Protein AF-A0A524DAG4-F1 (afdb_monomer_lite)

Sequence (168 aa):
MTIMTTAIEKVIKEYLQEEGILKDTITSSDFDFGFIFLFPPGDKRSQHMSIYKPKNRNDVFITIRFQISQERIKLLNSLKKDQQIKAFEDVRKYFLIKEVNFSIDIQKMIIEIHEHFYPQKDGYIAKNPMFKKIQKCFYCYIYSNLILEEYCRGKDSKSYRDDFHLFS

Radius of gyration: 17.9 Å; chains: 1; bounding box: 48×32×45 Å

pLDDT: mean 88.24, std 15.52, range [34.31, 98.5]

Secondary structure (DSSP, 8-state):
-HHHHHHHHHHHHHHHHHTT-EEEE---TTEEEEEEEEESSSSSS-EEEEEEEETT-S-EEEEEEEEPPHHHHHHHHHS-HHHHHHHHHHHHHHHHHTT-EEEEETTTTEEEEEEEEPPPTT----HHHHHHHHHHHHHHHHHHHHHHHHHHH-S-TT----GGGGT-

Foldseek 3Di:
DLVLLVLLQVVVVVLQVVQVFWDAWDDDPFFSTKTWGWPPDDDQQTATWMWTHTPPDQKIKIKGKDADDPVLLVLLVPDDPVLSVVLVVVLVVVCVVLVWDWDADSVRRMIMTMDMDGADPNNDDDSVVVVVRNVSNVVSVVVSVVSSVCSSVDVPPPPPPDPCVSVD

Structure (mmCIF, N/CA/C/O backbone):
data_AF-A0A524DAG4-F1
#
_entry.id   AF-A0A524DAG4-F1
#
loop_
_atom_site.group_PDB
_atom_site.id
_atom_site.type_symbol
_atom_site.label_atom_id
_atom_site.label_alt_id
_atom_site.label_comp_id
_atom_site.label_asym_id
_atom_site.label_entity_id
_atom_site.label_seq_id
_atom_site.pdbx_PDB_ins_code
_atom_site.Cartn_x
_atom_site.Cartn_y
_atom_site.Cartn_z
_atom_site.occupancy
_atom_site.B_iso_or_equiv
_atom_site.auth_seq_id
_atom_site.auth_comp_id
_atom_site.auth_asym_id
_atom_site.auth_atom_id
_atom_site.pdbx_PDB_model_num
ATOM 1 N N . MET A 1 1 ? 19.454 -13.581 -16.084 1.00 56.44 1 MET A N 1
ATOM 2 C CA . MET A 1 1 ? 18.490 -12.996 -15.124 1.00 56.44 1 MET A CA 1
ATOM 3 C C . MET A 1 1 ? 18.690 -11.485 -14.986 1.00 56.44 1 MET A C 1
ATOM 5 O O . MET A 1 1 ? 17.728 -10.758 -15.160 1.00 56.44 1 MET A O 1
ATOM 9 N N . THR A 1 2 ? 19.928 -11.005 -14.812 1.00 59.97 2 THR A N 1
ATOM 10 C CA . THR A 1 2 ? 20.276 -9.581 -14.606 1.00 59.97 2 THR A CA 1
ATOM 11 C C . THR A 1 2 ? 19.764 -8.611 -15.682 1.00 59.97 2 THR A C 1
ATOM 13 O O . THR A 1 2 ? 19.193 -7.587 -15.338 1.00 59.97 2 THR A O 1
ATOM 16 N N . ILE A 1 3 ? 19.880 -8.948 -16.976 1.00 60.97 3 ILE A N 1
ATOM 17 C CA . ILE A 1 3 ? 19.454 -8.065 -18.087 1.00 60.97 3 ILE A CA 1
ATOM 18 C C . ILE A 1 3 ? 17.940 -7.777 -18.050 1.00 60.97 3 ILE A C 1
ATOM 20 O O . ILE A 1 3 ? 17.512 -6.659 -18.320 1.00 60.97 3 ILE A O 1
ATOM 24 N N . MET A 1 4 ? 17.127 -8.771 -17.675 1.00 64.69 4 MET A N 1
ATOM 25 C CA . MET A 1 4 ? 15.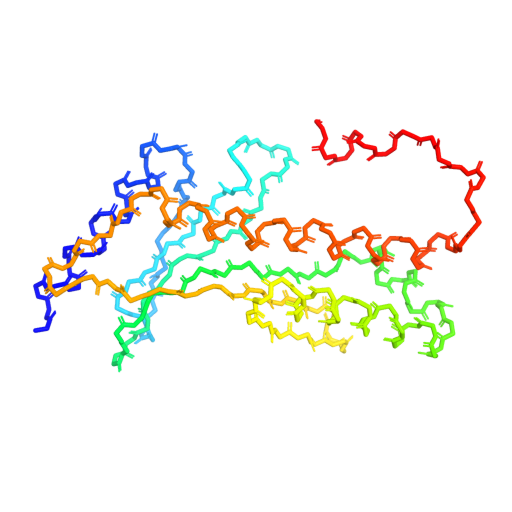667 -8.622 -17.592 1.00 64.69 4 MET A CA 1
ATOM 26 C C . MET A 1 4 ? 15.259 -7.727 -16.421 1.00 64.69 4 MET A C 1
ATOM 28 O O . MET A 1 4 ? 14.384 -6.880 -16.574 1.00 64.69 4 MET A O 1
ATOM 32 N N . THR A 1 5 ? 15.920 -7.877 -15.269 1.00 70.00 5 THR A N 1
ATOM 33 C CA . THR A 1 5 ? 15.697 -7.018 -14.099 1.00 70.00 5 THR A CA 1
ATOM 34 C C . THR A 1 5 ? 15.957 -5.550 -14.435 1.00 70.00 5 THR A C 1
ATOM 36 O O . THR A 1 5 ? 15.119 -4.706 -14.131 1.00 70.00 5 THR A O 1
ATOM 39 N N . THR A 1 6 ? 17.053 -5.254 -15.142 1.00 77.00 6 THR A N 1
ATOM 40 C CA . THR A 1 6 ? 17.396 -3.887 -15.567 1.00 77.00 6 THR A CA 1
ATOM 41 C C . THR A 1 6 ? 16.375 -3.300 -16.550 1.00 77.00 6 THR A C 1
ATOM 43 O O . THR A 1 6 ? 16.071 -2.110 -16.482 1.00 77.00 6 THR A O 1
ATOM 46 N N . ALA A 1 7 ? 15.806 -4.115 -17.447 1.00 86.56 7 ALA A N 1
ATOM 47 C CA . ALA A 1 7 ? 14.768 -3.664 -18.377 1.00 86.56 7 ALA A CA 1
ATOM 48 C C . ALA A 1 7 ? 13.461 -3.299 -17.651 1.00 86.56 7 ALA A C 1
ATOM 50 O O . ALA A 1 7 ? 12.900 -2.229 -17.884 1.00 86.56 7 ALA A O 1
ATOM 51 N N . ILE A 1 8 ? 13.014 -4.155 -16.727 1.00 91.69 8 ILE A N 1
ATOM 52 C CA . ILE A 1 8 ? 11.803 -3.934 -15.925 1.00 91.69 8 ILE A CA 1
ATOM 53 C C . ILE A 1 8 ? 11.939 -2.683 -15.049 1.00 91.69 8 ILE A C 1
ATOM 55 O O . ILE A 1 8 ? 11.029 -1.854 -15.004 1.00 91.69 8 ILE A O 1
ATOM 59 N N . GLU A 1 9 ? 13.076 -2.546 -14.360 1.00 94.69 9 GLU A N 1
ATOM 60 C CA . GLU A 1 9 ? 13.384 -1.391 -13.515 1.00 94.69 9 GLU A CA 1
ATOM 61 C C . GLU A 1 9 ? 13.258 -0.086 -14.308 1.00 94.69 9 GLU A C 1
ATOM 63 O O . GLU A 1 9 ? 12.571 0.843 -13.876 1.00 94.69 9 GLU A O 1
ATOM 68 N N . LYS A 1 10 ? 13.880 -0.041 -15.493 1.00 93.94 10 LYS A N 1
ATOM 69 C CA . LYS A 1 10 ? 13.870 1.127 -16.373 1.00 93.94 10 LYS A CA 1
ATOM 70 C C . LYS A 1 10 ? 12.452 1.498 -16.810 1.00 93.94 10 LYS A C 1
ATOM 72 O O . LYS A 1 10 ? 12.071 2.653 -16.653 1.00 93.94 10 LYS A O 1
ATOM 77 N N . VAL A 1 11 ? 11.663 0.528 -17.279 1.00 94.94 11 VAL A N 1
ATOM 78 C CA . VAL A 1 11 ? 10.285 0.764 -17.751 1.00 94.94 11 VAL A CA 1
ATOM 79 C C . VAL A 1 11 ? 9.392 1.305 -16.633 1.00 94.94 11 VAL A C 1
ATOM 81 O O . VAL A 1 11 ? 8.674 2.283 -16.827 1.00 94.94 11 VAL A O 1
ATOM 84 N N . ILE A 1 12 ? 9.447 0.706 -15.439 1.00 96.44 12 ILE A N 1
ATOM 85 C CA . ILE A 1 12 ? 8.657 1.184 -14.295 1.00 96.44 12 ILE A CA 1
ATOM 86 C C . ILE A 1 12 ? 9.081 2.604 -13.915 1.00 96.44 12 ILE A C 1
ATOM 88 O O . ILE A 1 12 ? 8.225 3.459 -13.688 1.00 96.44 12 ILE A O 1
ATOM 92 N N . LYS A 1 13 ? 10.390 2.867 -13.859 1.00 97.38 13 LYS A N 1
ATOM 93 C CA . LYS A 1 13 ? 10.918 4.190 -13.522 1.00 97.38 13 LYS A CA 1
ATOM 94 C C . LYS A 1 13 ? 10.450 5.251 -14.515 1.00 97.38 13 LYS A C 1
ATOM 96 O O . LYS A 1 13 ? 9.957 6.287 -14.077 1.00 97.38 13 LYS A O 1
ATOM 101 N N . GLU A 1 14 ? 10.549 4.972 -15.813 1.00 97.12 14 GLU A N 1
ATOM 102 C CA . GLU A 1 14 ? 10.076 5.855 -16.885 1.00 97.12 14 GLU A CA 1
ATOM 103 C C . GLU A 1 14 ? 8.587 6.167 -16.714 1.00 97.12 14 GLU A C 1
ATOM 105 O O . GLU A 1 14 ? 8.208 7.332 -16.666 1.00 97.12 14 GLU A O 1
ATOM 110 N N . TYR A 1 15 ? 7.750 5.154 -16.481 1.00 97.62 15 TYR A N 1
ATOM 111 C CA . TYR A 1 15 ? 6.318 5.359 -16.254 1.00 97.62 15 TYR A CA 1
ATOM 112 C C . TYR A 1 15 ? 6.008 6.239 -15.039 1.00 97.62 15 TYR A C 1
ATOM 114 O O . TYR A 1 15 ? 5.123 7.088 -15.114 1.00 97.62 15 TYR A O 1
ATOM 122 N N . LEU A 1 16 ? 6.714 6.057 -13.920 1.00 97.75 16 LEU A N 1
ATOM 123 C CA . LEU A 1 16 ? 6.521 6.890 -12.729 1.00 97.75 16 LEU A CA 1
ATOM 124 C C . LEU A 1 16 ? 7.035 8.327 -12.932 1.00 97.75 16 LEU A C 1
ATOM 126 O O . LEU A 1 16 ? 6.494 9.257 -12.331 1.00 97.75 16 LEU A O 1
ATOM 130 N N . GLN A 1 17 ? 8.076 8.515 -13.748 1.00 97.19 17 GLN A N 1
ATOM 131 C CA . GLN A 1 17 ? 8.626 9.830 -14.094 1.00 97.19 17 GLN A CA 1
ATOM 132 C C . GLN A 1 17 ? 7.726 10.591 -15.068 1.00 97.19 17 GLN A C 1
ATOM 134 O O . GLN A 1 17 ? 7.477 11.773 -14.849 1.00 97.19 17 GLN A O 1
ATOM 139 N N . GLU A 1 18 ? 7.206 9.919 -16.096 1.00 97.00 18 GLU A N 1
ATOM 140 C CA . GLU A 1 18 ? 6.264 10.490 -17.066 1.00 97.00 18 GLU A CA 1
ATOM 141 C C . GLU A 1 18 ? 4.997 11.026 -16.392 1.00 97.00 18 GLU A C 1
ATOM 143 O O . GLU A 1 18 ? 4.509 12.089 -16.760 1.00 97.00 18 GLU A O 1
ATOM 148 N N . GLU A 1 19 ? 4.487 10.322 -15.377 1.00 95.50 19 GLU A N 1
ATOM 149 C CA . GLU A 1 19 ? 3.332 10.780 -14.592 1.00 95.50 19 GLU A CA 1
ATOM 150 C C . GLU A 1 19 ? 3.705 11.799 -13.496 1.00 95.50 19 GLU A C 1
ATOM 152 O O . GLU A 1 19 ? 2.834 12.275 -12.770 1.00 95.50 19 GLU A O 1
ATOM 157 N N . GLY A 1 20 ? 4.992 12.129 -13.328 1.00 95.75 20 GLY A N 1
ATOM 158 C CA . GLY A 1 20 ? 5.461 13.089 -12.323 1.00 95.75 20 GLY A CA 1
ATOM 159 C C . GLY A 1 20 ? 5.282 12.631 -10.870 1.00 95.75 20 GLY A C 1
ATOM 160 O O . GLY A 1 20 ? 5.249 13.462 -9.962 1.00 95.75 20 GLY A O 1
ATOM 161 N N . ILE A 1 21 ? 5.155 11.321 -10.631 1.00 96.69 21 ILE A N 1
ATOM 162 C CA . ILE A 1 21 ? 4.841 10.754 -9.309 1.00 96.69 21 ILE A CA 1
ATOM 163 C C . ILE A 1 21 ? 6.030 10.102 -8.606 1.00 96.69 21 ILE A C 1
ATOM 165 O O . ILE A 1 21 ? 5.952 9.852 -7.400 1.00 96.69 21 ILE A O 1
ATOM 169 N N . LEU A 1 22 ? 7.127 9.820 -9.317 1.00 97.69 22 LEU A N 1
ATOM 170 C CA . LEU A 1 22 ? 8.337 9.256 -8.715 1.00 97.69 22 LEU A CA 1
ATOM 171 C C . LEU A 1 22 ? 8.908 10.208 -7.651 1.00 97.69 22 LEU A C 1
ATOM 173 O O . LEU A 1 22 ? 9.116 11.391 -7.918 1.00 97.69 22 LEU A O 1
ATOM 177 N N . LYS A 1 23 ? 9.201 9.681 -6.457 1.00 96.69 23 LYS A N 1
ATOM 178 C CA . LYS A 1 23 ? 9.846 10.438 -5.375 1.00 96.69 23 LYS A CA 1
ATOM 179 C C . LYS A 1 23 ? 11.243 9.956 -5.049 1.00 96.69 23 LYS A C 1
ATOM 181 O O . LYS A 1 23 ? 12.136 10.784 -4.934 1.00 96.69 23 LYS A O 1
ATOM 186 N N . ASP A 1 24 ? 11.420 8.650 -4.884 1.00 97.19 24 ASP A N 1
ATOM 187 C CA . ASP A 1 24 ? 12.695 8.102 -4.427 1.00 97.19 24 ASP A CA 1
ATOM 188 C C . ASP A 1 24 ? 12.916 6.667 -4.922 1.00 97.19 24 ASP A C 1
ATOM 190 O O . ASP A 1 24 ? 11.999 6.013 -5.428 1.00 97.19 24 ASP A O 1
ATOM 194 N N . THR A 1 25 ? 14.140 6.172 -4.766 1.00 97.31 25 THR A N 1
ATOM 195 C CA . THR A 1 25 ? 14.544 4.789 -5.037 1.00 97.31 25 THR A CA 1
ATOM 196 C C . THR A 1 25 ? 14.788 4.056 -3.720 1.00 97.31 25 THR A C 1
ATOM 198 O O . THR A 1 25 ? 15.393 4.583 -2.792 1.00 97.31 25 THR A O 1
ATOM 201 N N . ILE A 1 26 ? 14.330 2.811 -3.629 1.00 95.94 26 ILE A N 1
ATOM 202 C CA . ILE A 1 26 ? 14.520 1.964 -2.453 1.00 95.94 26 ILE A CA 1
ATOM 203 C C . ILE A 1 26 ? 15.830 1.196 -2.618 1.00 95.94 26 ILE A C 1
ATOM 205 O O . ILE A 1 26 ? 15.927 0.303 -3.459 1.00 95.94 26 ILE A O 1
ATOM 209 N N . THR A 1 27 ? 16.814 1.500 -1.773 1.00 92.44 27 THR A N 1
ATOM 210 C CA . THR A 1 27 ? 18.066 0.737 -1.696 1.00 92.44 27 THR A CA 1
ATOM 211 C C . THR A 1 27 ? 17.970 -0.274 -0.556 1.00 92.44 27 THR A C 1
ATOM 213 O O . THR A 1 27 ? 17.944 0.106 0.611 1.00 92.44 27 THR A O 1
ATOM 216 N N . SER A 1 28 ? 17.892 -1.566 -0.881 1.00 93.12 28 SER A N 1
ATOM 217 C CA . SER A 1 28 ? 17.832 -2.654 0.103 1.00 93.12 28 SER A CA 1
ATOM 218 C C . SER A 1 28 ? 18.530 -3.907 -0.418 1.00 93.12 28 SER A C 1
ATOM 220 O O . SER A 1 28 ? 18.493 -4.199 -1.612 1.00 93.12 28 SER A O 1
ATOM 222 N N . SER A 1 29 ? 19.122 -4.689 0.489 1.00 92.19 29 SER A N 1
ATOM 223 C CA . SER A 1 29 ? 19.659 -6.015 0.178 1.00 92.19 29 SER A CA 1
ATOM 224 C C . SER A 1 29 ? 18.589 -7.015 -0.249 1.00 92.19 29 SER A C 1
ATOM 226 O O . SER A 1 29 ? 18.946 -8.028 -0.845 1.00 92.19 29 SER A O 1
ATOM 228 N N . ASP A 1 30 ? 17.316 -6.741 0.027 1.00 94.50 30 ASP A N 1
ATOM 229 C CA . ASP A 1 30 ? 16.214 -7.691 -0.158 1.00 94.50 30 ASP A CA 1
ATOM 230 C C . ASP A 1 30 ? 15.513 -7.528 -1.512 1.00 94.50 30 ASP A C 1
ATOM 232 O O . ASP A 1 30 ? 14.741 -8.394 -1.937 1.00 94.50 30 ASP A O 1
ATOM 236 N N . PHE A 1 31 ? 15.789 -6.425 -2.210 1.00 94.44 31 PHE A N 1
ATOM 237 C CA . PHE A 1 31 ? 15.147 -6.070 -3.468 1.00 94.44 31 PHE A CA 1
ATOM 238 C C . PHE A 1 31 ? 16.157 -6.059 -4.614 1.00 94.44 31 PHE A C 1
ATOM 240 O O . PHE A 1 31 ? 17.319 -5.698 -4.443 1.00 94.44 31 PHE A O 1
ATOM 247 N N . ASP A 1 32 ? 15.693 -6.478 -5.787 1.00 94.62 32 ASP A N 1
ATOM 248 C CA . ASP A 1 32 ? 16.394 -6.263 -7.050 1.00 94.62 32 ASP A CA 1
ATOM 249 C C . ASP A 1 32 ? 16.335 -4.777 -7.433 1.00 94.62 32 ASP A C 1
ATOM 251 O O . ASP A 1 32 ? 17.338 -4.201 -7.836 1.00 94.62 32 ASP A O 1
ATOM 255 N N . PHE A 1 33 ? 15.161 -4.160 -7.270 1.00 95.62 33 PHE A N 1
ATOM 256 C CA . PHE A 1 33 ? 14.943 -2.717 -7.360 1.00 95.62 33 PHE A CA 1
ATOM 257 C C . PHE A 1 33 ? 13.684 -2.332 -6.572 1.00 95.62 33 PHE A C 1
ATOM 259 O O . PHE A 1 33 ? 12.818 -3.173 -6.297 1.00 95.62 33 PHE A O 1
ATOM 266 N N . GLY A 1 34 ? 13.530 -1.044 -6.276 1.0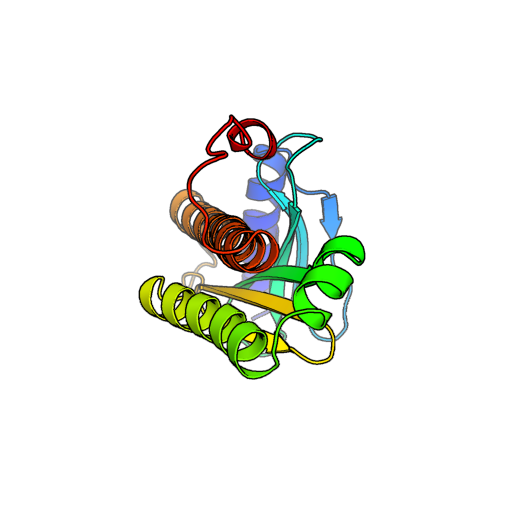0 97.56 34 GLY A N 1
ATOM 267 C CA . GLY A 1 34 ? 12.276 -0.502 -5.771 1.00 97.56 34 GLY A CA 1
ATOM 268 C C . GLY A 1 34 ? 12.200 1.013 -5.881 1.00 97.56 34 GLY A C 1
ATOM 269 O O . GLY A 1 34 ? 13.218 1.694 -5.941 1.00 97.56 34 GLY A O 1
ATOM 270 N N . PHE A 1 35 ? 10.981 1.536 -5.883 1.00 98.44 35 PHE A N 1
ATOM 271 C CA . PHE A 1 35 ? 10.683 2.957 -5.997 1.00 98.44 35 PHE A CA 1
ATOM 272 C C . PHE A 1 35 ? 9.617 3.362 -4.987 1.00 98.44 35 PHE A C 1
ATOM 274 O O . PHE A 1 35 ? 8.680 2.604 -4.723 1.00 98.44 35 PHE A O 1
ATOM 281 N N . ILE A 1 36 ? 9.748 4.577 -4.463 1.00 98.19 36 ILE A N 1
ATOM 282 C CA . ILE A 1 36 ? 8.717 5.277 -3.699 1.00 98.19 36 ILE A CA 1
ATOM 283 C C . ILE A 1 36 ? 8.101 6.323 -4.622 1.00 98.19 36 ILE A C 1
ATOM 285 O O . ILE A 1 36 ? 8.813 7.081 -5.284 1.00 98.19 36 ILE A O 1
ATOM 289 N N . PHE A 1 37 ? 6.777 6.383 -4.653 1.00 98.00 37 PHE A N 1
ATOM 290 C CA . PHE A 1 37 ? 6.033 7.339 -5.464 1.00 98.00 37 PHE A CA 1
ATOM 291 C C . PHE A 1 37 ? 4.815 7.877 -4.709 1.00 98.00 37 PHE A C 1
ATOM 293 O O . PHE A 1 37 ? 4.386 7.303 -3.706 1.00 98.00 37 PHE A O 1
ATOM 300 N N . LEU A 1 38 ? 4.281 9.005 -5.179 1.00 97.12 38 LEU A N 1
ATOM 301 C CA . LEU A 1 38 ? 3.077 9.635 -4.641 1.00 97.12 38 LEU A CA 1
ATOM 302 C C . LEU A 1 38 ? 1.885 9.396 -5.561 1.00 97.12 38 LEU A C 1
ATOM 304 O O . LEU A 1 38 ? 1.912 9.798 -6.718 1.00 97.12 38 LEU A O 1
ATOM 308 N N . PHE A 1 39 ? 0.821 8.787 -5.048 1.00 95.81 39 PHE A N 1
ATOM 309 C CA . PHE A 1 39 ? -0.409 8.605 -5.815 1.00 95.81 39 PHE A CA 1
ATOM 310 C C . PHE A 1 39 ? -1.650 8.938 -4.972 1.00 95.81 39 PHE A C 1
ATOM 312 O O . PHE A 1 39 ? -1.697 8.544 -3.803 1.00 95.81 39 PHE A O 1
ATOM 319 N N . PRO A 1 40 ? -2.669 9.624 -5.530 1.00 93.44 40 PRO A N 1
ATOM 320 C CA . PRO A 1 40 ? -2.722 10.249 -6.862 1.00 93.44 40 PRO A CA 1
ATOM 321 C C . PRO A 1 40 ? -1.689 11.384 -7.014 1.00 93.44 40 PRO A C 1
ATOM 323 O O . PRO A 1 40 ? -1.067 11.755 -6.023 1.00 93.44 40 PRO A O 1
ATOM 326 N N . PRO A 1 41 ? -1.464 11.923 -8.226 1.00 87.94 41 PRO A N 1
ATOM 327 C CA . PRO A 1 41 ? -0.609 13.098 -8.401 1.00 87.94 41 PRO A CA 1
ATOM 328 C C . PRO A 1 41 ? -1.180 14.337 -7.682 1.00 87.94 41 PRO A C 1
ATOM 330 O O . PRO A 1 41 ? -2.397 14.520 -7.605 1.00 87.94 41 PRO A O 1
ATOM 333 N N . GLY A 1 42 ? -0.295 15.205 -7.178 1.00 81.56 42 GLY A N 1
ATOM 334 C CA . GLY A 1 42 ? -0.624 16.430 -6.431 1.00 81.56 42 GLY A CA 1
ATOM 335 C C . GLY A 1 42 ? 0.006 16.463 -5.032 1.00 81.56 42 GLY A C 1
ATOM 336 O O . GLY A 1 42 ? 0.799 15.585 -4.698 1.00 81.56 42 GLY A O 1
ATOM 337 N N . ASP A 1 43 ? -0.359 17.452 -4.206 1.00 68.50 43 ASP A N 1
ATOM 338 C CA . ASP A 1 43 ? 0.283 17.650 -2.889 1.00 68.50 43 ASP A CA 1
ATOM 339 C C . ASP A 1 43 ? -0.607 17.327 -1.679 1.00 68.50 43 ASP A C 1
ATOM 341 O O . ASP A 1 43 ? -0.103 16.914 -0.641 1.00 68.50 43 ASP A O 1
ATOM 345 N N . LYS A 1 44 ? -1.935 17.492 -1.766 1.00 76.56 44 LYS A N 1
ATOM 346 C CA . LYS A 1 44 ? -2.801 17.414 -0.566 1.00 76.56 44 LYS A CA 1
ATOM 347 C C . LYS A 1 44 ? -3.373 16.030 -0.256 1.00 76.56 44 LYS A C 1
ATOM 349 O O . LYS A 1 44 ? -3.734 15.771 0.884 1.00 76.56 44 LYS A O 1
ATOM 354 N N . ARG A 1 45 ? -3.516 15.165 -1.263 1.00 80.06 45 ARG A N 1
ATOM 355 C CA . ARG A 1 45 ? -4.223 13.867 -1.147 1.00 80.06 45 ARG A CA 1
ATOM 356 C C . ARG A 1 45 ? -3.348 12.664 -1.465 1.00 80.06 45 ARG A C 1
ATOM 358 O O . ARG A 1 45 ? -3.781 11.520 -1.339 1.00 80.06 45 ARG A O 1
ATOM 365 N N . SER A 1 46 ? -2.127 12.935 -1.884 1.00 90.62 46 SER A N 1
ATOM 366 C CA . SER A 1 46 ? -1.199 11.943 -2.380 1.00 90.62 46 SER A CA 1
ATOM 367 C C . SER A 1 46 ? -0.678 11.101 -1.236 1.00 90.62 46 SER A C 1
ATOM 369 O O . SER A 1 46 ? -0.337 11.613 -0.172 1.00 90.62 46 SER A O 1
ATOM 371 N N . GLN A 1 47 ? -0.622 9.800 -1.464 1.00 94.69 47 GLN A N 1
ATOM 372 C CA . GLN A 1 47 ? -0.118 8.847 -0.495 1.00 94.69 47 GLN A CA 1
ATOM 373 C C . GLN A 1 47 ? 1.194 8.269 -0.984 1.00 94.69 47 GLN A C 1
ATOM 375 O O . GLN A 1 47 ? 1.364 8.002 -2.176 1.00 94.69 47 GLN A O 1
ATOM 380 N N . HIS A 1 48 ? 2.107 8.049 -0.041 1.00 96.00 48 HIS A N 1
ATOM 381 C CA . HIS A 1 48 ? 3.310 7.282 -0.308 1.00 96.00 48 HIS A CA 1
ATOM 382 C C . HIS A 1 48 ? 2.928 5.836 -0.607 1.00 96.00 48 HIS A C 1
ATOM 384 O O . HIS A 1 48 ? 2.332 5.135 0.212 1.00 96.00 48 HIS A O 1
ATOM 390 N N . MET A 1 49 ? 3.304 5.397 -1.796 1.00 98.12 49 MET A N 1
ATOM 391 C CA . MET A 1 49 ? 3.199 4.022 -2.246 1.00 98.12 49 MET A CA 1
ATOM 392 C C . MET A 1 49 ? 4.578 3.549 -2.689 1.00 98.12 49 MET A C 1
ATOM 394 O O . MET A 1 49 ? 5.468 4.352 -2.985 1.00 98.12 49 MET A O 1
ATOM 398 N N . SER A 1 50 ? 4.760 2.237 -2.728 1.00 98.31 50 SER A N 1
ATOM 399 C CA . SER A 1 50 ? 5.987 1.634 -3.224 1.00 98.31 50 SER A CA 1
ATOM 400 C C . SER A 1 50 ? 5.703 0.620 -4.315 1.00 98.31 50 SER A C 1
ATOM 402 O O . SER A 1 50 ? 4.674 -0.057 -4.312 1.00 98.31 50 SER A O 1
ATOM 404 N N . ILE A 1 51 ? 6.627 0.527 -5.265 1.00 98.31 51 ILE A N 1
ATOM 405 C CA . ILE A 1 51 ? 6.671 -0.553 -6.245 1.00 98.31 51 ILE A CA 1
ATOM 406 C C . ILE A 1 51 ? 8.066 -1.156 -6.225 1.00 98.31 51 ILE A C 1
ATOM 408 O O . ILE A 1 51 ? 9.052 -0.427 -6.289 1.00 98.31 51 ILE A O 1
ATOM 412 N N . TYR A 1 52 ? 8.173 -2.469 -6.072 1.00 97.31 52 TYR A N 1
ATOM 413 C CA . TYR A 1 52 ? 9.467 -3.127 -5.907 1.00 97.31 52 TYR A CA 1
ATOM 414 C C . TYR A 1 52 ? 9.442 -4.564 -6.398 1.00 97.31 52 TYR A C 1
ATOM 416 O O . TYR A 1 52 ? 8.403 -5.225 -6.423 1.00 97.31 52 TYR A O 1
ATOM 424 N N . LYS A 1 53 ? 10.622 -5.060 -6.755 1.00 95.62 53 LYS A N 1
ATOM 425 C CA . LYS A 1 53 ? 10.843 -6.456 -7.111 1.00 95.62 53 LYS A CA 1
ATOM 426 C C . LYS A 1 53 ? 11.748 -7.099 -6.061 1.00 95.62 53 LYS A C 1
ATOM 428 O O . LYS A 1 53 ? 12.906 -6.699 -5.949 1.00 95.62 53 LYS A O 1
ATOM 433 N N . PRO A 1 54 ? 11.275 -8.096 -5.299 1.00 95.12 54 PRO A N 1
ATOM 434 C CA . PRO A 1 54 ? 12.136 -8.833 -4.383 1.00 95.12 54 PRO A CA 1
ATOM 435 C C . PRO A 1 54 ? 13.212 -9.641 -5.112 1.00 95.12 54 PRO A C 1
ATOM 437 O O . PRO A 1 54 ? 13.005 -10.107 -6.241 1.00 95.12 54 PRO A O 1
ATOM 440 N N . LYS A 1 55 ? 14.339 -9.870 -4.431 1.00 92.81 55 LYS A N 1
ATOM 441 C CA . LYS A 1 55 ? 15.342 -10.833 -4.895 1.00 92.81 55 LYS A CA 1
ATOM 442 C C . LYS A 1 55 ? 14.739 -12.230 -4.978 1.00 92.81 55 LYS A C 1
ATOM 444 O O . LYS A 1 55 ? 13.882 -12.604 -4.178 1.00 92.81 55 LYS A O 1
ATOM 449 N N . ASN A 1 56 ? 15.213 -13.017 -5.941 1.00 89.31 56 ASN A N 1
ATOM 450 C CA . ASN A 1 56 ? 14.819 -14.419 -6.145 1.00 89.31 56 ASN A CA 1
ATOM 451 C C . ASN A 1 56 ? 13.319 -14.645 -6.410 1.00 89.31 56 ASN A C 1
ATOM 453 O O . ASN A 1 56 ? 12.832 -15.769 -6.296 1.00 89.31 56 ASN A O 1
ATOM 457 N N . ARG A 1 57 ? 12.579 -13.596 -6.780 1.00 90.12 57 ARG A N 1
ATOM 458 C CA . ARG A 1 57 ? 11.175 -13.687 -7.187 1.00 90.12 57 ARG A CA 1
ATOM 459 C C . ARG A 1 57 ? 10.972 -13.114 -8.581 1.00 90.12 57 ARG A C 1
ATOM 461 O O . ARG A 1 57 ? 11.747 -12.273 -9.022 1.00 90.12 57 ARG A O 1
ATOM 468 N N . ASN A 1 58 ? 9.929 -13.563 -9.273 1.00 88.00 58 ASN A N 1
ATOM 469 C CA . ASN A 1 58 ? 9.610 -13.112 -10.634 1.00 88.00 58 ASN A CA 1
ATOM 470 C C . ASN A 1 58 ? 8.443 -12.116 -10.686 1.00 88.00 58 ASN A C 1
ATOM 472 O O . ASN A 1 58 ? 8.083 -11.669 -11.768 1.00 88.00 58 ASN A O 1
ATOM 476 N N . ASP A 1 59 ? 7.842 -11.781 -9.549 1.00 92.50 59 ASP A N 1
ATOM 477 C CA . ASP A 1 59 ? 6.766 -10.805 -9.435 1.00 92.50 59 ASP A CA 1
ATOM 478 C C . ASP A 1 59 ? 7.272 -9.434 -8.976 1.00 92.50 59 ASP A C 1
ATOM 480 O O . ASP A 1 59 ? 8.286 -9.299 -8.289 1.00 92.50 59 ASP A O 1
ATOM 484 N N . VAL A 1 60 ? 6.529 -8.405 -9.375 1.00 95.88 60 VAL A N 1
ATOM 485 C CA . VAL A 1 60 ? 6.685 -7.024 -8.919 1.00 95.88 60 VAL A CA 1
ATOM 486 C C . VAL A 1 60 ? 5.492 -6.685 -8.038 1.00 95.88 60 VAL A C 1
ATOM 488 O O . VAL A 1 60 ? 4.349 -6.943 -8.416 1.00 95.88 60 VAL A O 1
ATOM 491 N N . PHE A 1 61 ? 5.760 -6.102 -6.876 1.00 97.56 61 PHE A N 1
ATOM 492 C CA . PHE A 1 61 ? 4.767 -5.708 -5.885 1.00 97.56 61 PHE A CA 1
ATOM 493 C C . PHE A 1 61 ? 4.470 -4.225 -5.975 1.00 97.56 61 PHE A C 1
ATOM 495 O O . PHE A 1 61 ? 5.393 -3.432 -6.109 1.00 97.56 61 PHE A O 1
ATOM 502 N N . ILE A 1 62 ? 3.200 -3.864 -5.828 1.00 98.50 62 ILE A N 1
ATOM 503 C CA . ILE A 1 62 ? 2.721 -2.508 -5.571 1.00 98.50 62 ILE A CA 1
ATOM 504 C C . ILE A 1 62 ? 2.088 -2.517 -4.185 1.00 98.50 62 ILE A C 1
ATOM 506 O O . ILE A 1 62 ? 1.116 -3.240 -3.960 1.00 98.50 62 ILE A O 1
ATOM 510 N N . THR A 1 63 ? 2.603 -1.691 -3.281 1.00 98.25 63 THR A N 1
ATOM 511 C CA . THR A 1 63 ? 2.185 -1.672 -1.880 1.00 98.25 63 THR A CA 1
ATOM 512 C C . THR A 1 63 ? 1.787 -0.265 -1.446 1.00 98.25 63 THR A C 1
ATOM 514 O O . THR A 1 63 ? 2.470 0.714 -1.748 1.00 98.25 63 THR A O 1
ATOM 517 N N . ILE A 1 64 ? 0.700 -0.173 -0.680 1.00 98.06 64 ILE A N 1
ATOM 518 C CA . ILE A 1 64 ? 0.418 0.970 0.193 1.00 98.06 64 ILE A CA 1
ATOM 519 C C . ILE A 1 64 ? 0.397 0.475 1.635 1.00 98.06 64 ILE A C 1
ATOM 521 O O . ILE A 1 64 ? -0.354 -0.434 1.989 1.00 98.06 64 ILE A O 1
ATOM 525 N N . ARG A 1 65 ? 1.262 1.065 2.457 1.00 97.06 65 ARG A N 1
ATOM 526 C CA . ARG A 1 65 ? 1.379 0.793 3.888 1.00 97.06 65 ARG A CA 1
ATOM 527 C C . ARG A 1 65 ? 1.077 2.075 4.629 1.00 97.06 65 ARG A C 1
ATOM 529 O O . ARG A 1 65 ? 1.720 3.089 4.375 1.00 97.06 65 ARG A O 1
ATOM 536 N N . PHE A 1 66 ? 0.135 2.023 5.555 1.00 94.50 66 PHE A N 1
ATOM 537 C CA . PHE A 1 66 ? -0.235 3.191 6.336 1.00 94.50 66 PHE A CA 1
ATOM 538 C C . PHE A 1 66 ? -0.502 2.816 7.785 1.00 94.50 66 PHE A C 1
ATOM 540 O O . PHE A 1 66 ? -1.053 1.759 8.097 1.00 94.50 66 PHE A O 1
ATOM 547 N N . GLN A 1 67 ? -0.094 3.718 8.669 1.00 93.75 67 GLN A N 1
ATOM 548 C CA . GLN A 1 67 ? -0.486 3.699 10.064 1.00 93.75 67 GLN A CA 1
ATOM 549 C C . GLN A 1 67 ? -1.709 4.600 10.225 1.00 93.75 67 GLN A C 1
ATOM 551 O O . GLN A 1 67 ? -1.751 5.707 9.686 1.00 93.75 67 GLN A O 1
ATOM 556 N N . ILE A 1 68 ? -2.710 4.126 10.959 1.00 90.25 68 ILE A N 1
ATOM 557 C CA . ILE A 1 68 ? -3.887 4.931 11.291 1.00 90.25 68 ILE A CA 1
ATOM 558 C C . ILE A 1 68 ? -3.439 6.146 12.125 1.00 90.25 68 ILE A C 1
ATOM 560 O O . ILE A 1 68 ? -2.557 6.032 12.976 1.00 90.25 68 ILE A O 1
ATOM 564 N N . SER A 1 69 ? -4.028 7.323 11.882 1.00 87.31 69 SER A N 1
ATOM 565 C CA . SER A 1 69 ? -3.665 8.547 12.608 1.00 87.31 69 SER A CA 1
ATOM 566 C C . SER A 1 69 ? -3.893 8.398 14.116 1.00 87.31 69 SER A C 1
ATOM 568 O O . SER A 1 69 ? -4.825 7.725 14.553 1.00 87.31 69 SER A O 1
ATOM 570 N N . GLN A 1 70 ? -3.072 9.064 14.931 1.00 87.81 70 GLN A N 1
ATOM 571 C CA . GLN A 1 70 ? -3.170 8.976 16.396 1.00 87.81 70 GLN A CA 1
ATOM 572 C C . GLN A 1 70 ? -4.547 9.398 16.927 1.00 87.81 70 GLN A C 1
ATOM 574 O O . GLN A 1 70 ? -5.061 8.800 17.869 1.00 87.81 70 GLN A O 1
ATOM 579 N N . GLU A 1 71 ? -5.168 10.398 16.303 1.00 86.38 71 GLU A N 1
ATOM 580 C CA . GLU A 1 71 ? -6.532 10.826 16.623 1.00 86.38 71 GLU A CA 1
ATOM 581 C C . GLU A 1 71 ? -7.539 9.698 16.390 1.00 86.38 71 GLU A C 1
ATOM 583 O O . GLU A 1 71 ? -8.312 9.361 17.287 1.00 86.38 71 GLU A O 1
ATOM 588 N N . ARG A 1 72 ? -7.470 9.034 15.230 1.00 86.25 72 ARG A N 1
ATOM 589 C CA . ARG A 1 72 ? -8.366 7.921 14.913 1.00 86.25 72 ARG A CA 1
ATOM 590 C C . ARG A 1 72 ? -8.071 6.682 15.759 1.00 86.25 72 ARG A C 1
ATOM 592 O O . ARG A 1 72 ? -9.006 5.997 16.152 1.00 86.25 72 ARG A O 1
ATOM 599 N N . ILE A 1 73 ? -6.813 6.420 16.120 1.00 90.00 73 ILE A N 1
ATOM 600 C CA . ILE A 1 73 ? -6.456 5.347 17.064 1.00 90.00 73 ILE A CA 1
ATOM 601 C C . ILE A 1 73 ? -7.147 5.564 18.415 1.00 90.00 73 ILE A C 1
ATOM 603 O O . ILE A 1 73 ? -7.705 4.617 18.967 1.00 90.00 73 ILE A O 1
ATOM 607 N N . LYS A 1 74 ? -7.154 6.797 18.943 1.00 89.31 74 LYS A N 1
ATOM 608 C CA . LYS A 1 74 ? -7.853 7.116 20.201 1.00 89.31 74 LYS A CA 1
ATOM 609 C C . LYS A 1 74 ? -9.350 6.831 20.094 1.00 89.31 74 LYS A C 1
ATOM 611 O O . LYS A 1 74 ? -9.902 6.198 20.991 1.00 89.31 74 LYS A O 1
ATOM 616 N N . LEU A 1 75 ? -9.982 7.239 18.991 1.00 90.25 75 LEU A N 1
ATOM 617 C CA . LEU A 1 75 ? -11.403 6.978 18.745 1.00 90.25 75 LEU A CA 1
ATOM 618 C C . LEU A 1 75 ? -11.685 5.475 18.636 1.00 90.25 75 LEU A C 1
ATOM 620 O O . LEU A 1 75 ? -12.524 4.962 19.371 1.00 90.25 75 LEU A O 1
ATOM 624 N N . LEU A 1 76 ? -10.923 4.740 17.823 1.00 89.75 76 LEU A N 1
ATOM 625 C CA . LEU A 1 76 ? -11.066 3.288 17.679 1.00 89.75 76 LEU A CA 1
ATOM 626 C C . LEU A 1 76 ? -10.855 2.540 19.000 1.00 89.75 76 LEU A C 1
ATOM 628 O O . LEU A 1 76 ? -11.537 1.551 19.248 1.00 89.75 76 LEU A O 1
ATOM 632 N N . ASN A 1 77 ? -9.924 2.990 19.844 1.00 90.44 77 ASN A N 1
ATOM 633 C CA . ASN A 1 77 ? -9.662 2.392 21.156 1.00 90.44 77 ASN A CA 1
ATOM 634 C C . ASN A 1 77 ? -10.716 2.753 22.213 1.00 90.44 77 ASN A C 1
ATOM 636 O O . ASN A 1 77 ? -10.820 2.050 23.214 1.00 90.44 77 ASN A O 1
ATOM 640 N N . SER A 1 78 ? -11.491 3.823 22.009 1.00 91.25 78 SER A N 1
ATOM 641 C CA . SER A 1 78 ? -12.638 4.158 22.866 1.00 91.25 78 SER A CA 1
ATOM 642 C C . SER A 1 78 ? -13.897 3.3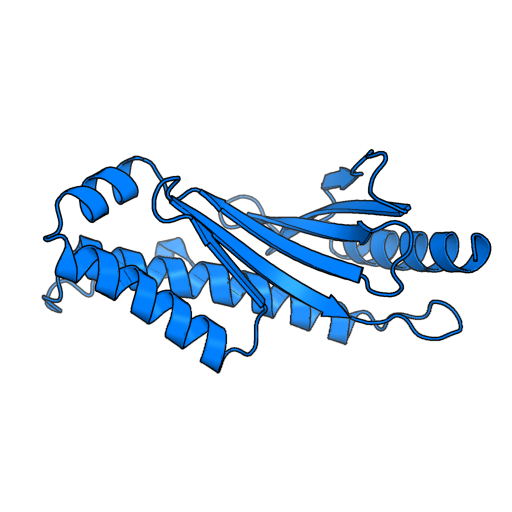46 22.549 1.00 91.25 78 SER A C 1
ATOM 644 O O . SER A 1 78 ? -14.820 3.306 23.363 1.00 91.25 78 SER A O 1
ATOM 646 N N . LEU A 1 79 ? -13.940 2.681 21.388 1.00 90.12 79 LEU A N 1
ATOM 647 C CA . LEU A 1 79 ? -15.027 1.770 21.043 1.00 90.12 79 LEU A CA 1
ATOM 648 C C . LEU A 1 79 ? -15.038 0.563 21.981 1.00 90.12 79 LEU A C 1
ATOM 650 O O . LEU A 1 79 ? -14.014 0.148 22.531 1.00 90.12 79 LEU A O 1
ATOM 654 N N . LYS A 1 80 ? -16.205 -0.078 22.103 1.00 92.19 80 LYS A N 1
ATOM 655 C CA . LYS A 1 80 ? -16.255 -1.407 22.714 1.00 92.19 80 LYS A CA 1
ATOM 656 C C . LYS A 1 80 ? -15.405 -2.378 21.887 1.00 92.19 80 LYS A C 1
ATOM 658 O O . LYS A 1 80 ? -15.341 -2.280 20.661 1.00 92.19 80 LYS A O 1
ATOM 663 N N . LYS A 1 81 ? -14.760 -3.337 22.557 1.00 89.88 81 LYS A N 1
ATOM 664 C CA . LYS A 1 81 ? -13.807 -4.268 21.926 1.00 89.88 81 LYS A CA 1
ATOM 665 C C . LYS A 1 81 ? -14.409 -5.027 20.735 1.00 89.88 81 LYS A C 1
ATOM 667 O O . LYS A 1 81 ? -13.741 -5.211 19.724 1.00 89.88 81 LYS A O 1
ATOM 672 N N . ASP A 1 82 ? -15.666 -5.442 20.837 1.00 92.25 82 ASP A N 1
ATOM 673 C CA . ASP A 1 82 ? -16.422 -6.094 19.763 1.00 92.25 82 ASP A CA 1
ATOM 674 C C . ASP A 1 82 ? -16.647 -5.170 18.556 1.00 92.25 82 ASP A C 1
ATOM 676 O O . ASP A 1 82 ? -16.479 -5.596 17.416 1.00 92.25 82 ASP A O 1
ATOM 680 N N . GLN A 1 83 ? -16.954 -3.891 18.787 1.00 92.25 83 GLN A N 1
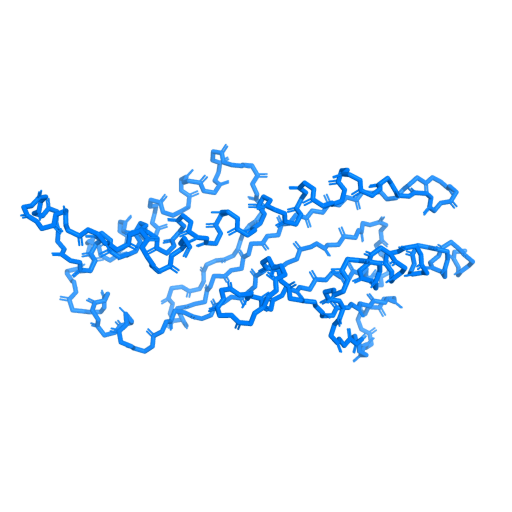ATOM 681 C CA . GLN A 1 83 ? -17.109 -2.893 17.724 1.00 92.25 83 GLN A CA 1
ATOM 682 C C . GLN A 1 83 ? -15.782 -2.583 17.028 1.00 92.25 83 GLN A C 1
ATOM 684 O O . GLN A 1 83 ? -15.747 -2.491 15.802 1.00 92.25 83 GLN A O 1
ATOM 689 N N . GLN A 1 84 ? -14.689 -2.474 17.789 1.00 91.75 84 GLN A N 1
ATOM 690 C CA . GLN A 1 84 ? -13.353 -2.281 17.229 1.00 91.75 84 GLN A CA 1
ATOM 691 C C . GLN A 1 84 ? -12.956 -3.459 16.332 1.00 91.75 84 GLN A C 1
ATOM 693 O O . GLN A 1 84 ? -12.522 -3.255 15.200 1.00 91.75 84 GLN A O 1
ATOM 698 N N . ILE A 1 85 ? -13.136 -4.695 16.812 1.00 92.38 85 ILE A N 1
ATOM 699 C CA . ILE A 1 85 ? -12.857 -5.902 16.023 1.00 92.38 85 ILE A CA 1
ATOM 700 C C . ILE A 1 85 ? -13.694 -5.895 14.741 1.00 92.38 85 ILE A C 1
ATOM 702 O O . ILE A 1 85 ? -13.153 -6.101 13.654 1.00 92.38 85 ILE A O 1
ATOM 706 N N . LYS A 1 86 ? -14.988 -5.578 14.852 1.00 94.94 86 LYS A N 1
ATOM 707 C CA . LYS A 1 86 ? -15.902 -5.531 13.711 1.00 94.94 86 LYS A CA 1
ATOM 708 C C . LYS A 1 86 ? -15.493 -4.500 12.652 1.00 94.94 86 LYS A C 1
ATOM 710 O O . LYS A 1 86 ? -15.600 -4.792 11.465 1.00 94.94 86 LYS A O 1
ATOM 715 N N . ALA A 1 87 ? -14.961 -3.345 13.057 1.00 94.38 87 ALA A N 1
ATOM 716 C CA . ALA A 1 87 ? -14.438 -2.343 12.126 1.00 94.38 87 ALA A CA 1
ATOM 717 C C . ALA A 1 87 ? -13.337 -2.927 11.224 1.00 94.38 87 ALA A C 1
ATOM 719 O O . ALA A 1 87 ? -13.390 -2.806 9.999 1.00 94.38 87 ALA A O 1
ATOM 720 N N . PHE A 1 88 ? -12.369 -3.635 11.813 1.00 95.75 88 PHE A N 1
ATOM 721 C CA . PHE A 1 88 ? -11.301 -4.286 11.050 1.00 95.75 88 PHE A CA 1
ATOM 722 C C . PHE A 1 88 ? -11.788 -5.507 10.263 1.00 95.75 88 PHE A C 1
ATOM 724 O O . PHE A 1 88 ? -11.272 -5.774 9.179 1.00 95.75 88 PHE A O 1
ATOM 731 N N . GLU A 1 89 ? -12.783 -6.247 10.755 1.00 96.75 89 GLU A N 1
ATOM 732 C CA . GLU A 1 89 ? -13.416 -7.320 9.980 1.00 96.75 89 GLU A CA 1
ATOM 733 C C . GLU A 1 89 ? -14.105 -6.798 8.719 1.00 96.75 89 GLU A C 1
ATOM 735 O O . GLU A 1 89 ? -14.002 -7.428 7.669 1.00 96.75 89 GLU A O 1
ATOM 740 N N . ASP A 1 90 ? -14.778 -5.652 8.792 1.00 97.69 90 ASP A N 1
ATOM 741 C CA . ASP A 1 90 ? -15.438 -5.059 7.630 1.00 97.69 90 ASP A CA 1
ATOM 742 C C . ASP A 1 90 ? -14.412 -4.552 6.605 1.00 97.69 90 ASP A C 1
ATOM 744 O O . ASP A 1 90 ? -14.586 -4.780 5.405 1.00 97.69 90 ASP A O 1
ATOM 748 N N . VAL A 1 91 ? -13.276 -4.005 7.060 1.00 97.94 91 VAL A N 1
ATOM 749 C CA . VAL A 1 91 ? -12.121 -3.718 6.188 1.00 97.94 91 VAL A CA 1
ATOM 750 C C . VAL A 1 91 ? -11.596 -4.996 5.518 1.00 97.94 91 VAL A C 1
ATOM 752 O O . VAL A 1 91 ? -11.386 -5.010 4.305 1.00 97.94 91 VAL A O 1
ATOM 755 N N . ARG A 1 92 ? -11.435 -6.099 6.267 1.00 98.00 92 ARG A N 1
ATOM 756 C CA . ARG A 1 92 ? -10.993 -7.393 5.708 1.00 98.00 92 ARG A CA 1
ATOM 757 C C . ARG A 1 92 ? -11.954 -7.920 4.649 1.00 98.00 92 ARG A C 1
ATOM 759 O O . ARG A 1 92 ? -11.513 -8.294 3.567 1.00 98.00 92 ARG A O 1
ATOM 766 N N . LYS A 1 93 ? -13.258 -7.940 4.939 1.00 98.38 93 LYS A N 1
ATOM 767 C CA . LYS A 1 93 ? -14.294 -8.379 3.985 1.00 98.38 93 LYS A CA 1
ATOM 768 C C . LYS A 1 93 ? -14.236 -7.553 2.709 1.00 98.38 93 LYS A C 1
ATOM 770 O O . LYS A 1 93 ? -14.280 -8.109 1.616 1.00 98.38 93 LYS A O 1
ATOM 775 N N . TYR A 1 94 ? -14.089 -6.238 2.847 1.00 98.31 94 TYR A N 1
ATOM 776 C CA . TYR A 1 94 ? -13.950 -5.349 1.707 1.00 98.31 94 TYR A CA 1
ATOM 777 C C . TYR A 1 94 ? -12.705 -5.679 0.865 1.00 98.31 94 TYR A C 1
ATOM 779 O O . TYR A 1 94 ? -12.819 -5.809 -0.352 1.00 98.31 94 TYR A O 1
ATOM 787 N N . PHE A 1 95 ? -11.540 -5.897 1.482 1.00 98.38 95 PHE A N 1
ATOM 788 C CA . PHE A 1 95 ? -10.331 -6.294 0.751 1.00 98.38 95 PHE A CA 1
ATOM 789 C C . PHE A 1 95 ? -10.461 -7.651 0.050 1.00 98.38 95 PHE A C 1
ATOM 791 O O . PHE A 1 95 ? -9.992 -7.788 -1.079 1.00 98.38 95 PHE A O 1
ATOM 798 N N . LEU A 1 96 ? -11.151 -8.619 0.662 1.00 98.00 96 LEU A N 1
ATOM 799 C CA . LEU A 1 96 ? -11.451 -9.907 0.027 1.00 98.00 96 LEU A CA 1
ATOM 800 C C . LEU A 1 96 ? -12.326 -9.730 -1.222 1.00 98.00 96 LEU A C 1
ATOM 802 O O . LEU A 1 96 ? -12.003 -10.278 -2.269 1.00 98.00 96 LEU A O 1
ATOM 806 N N . ILE A 1 97 ? -13.379 -8.908 -1.146 1.00 98.00 97 ILE A N 1
ATOM 807 C CA . ILE A 1 97 ? -14.246 -8.580 -2.296 1.00 98.00 97 ILE A CA 1
ATOM 808 C C . ILE A 1 97 ? -13.463 -7.860 -3.398 1.00 98.00 97 ILE A C 1
ATOM 810 O O . ILE A 1 97 ? -13.745 -8.025 -4.582 1.00 98.00 97 ILE A O 1
ATOM 814 N N . LYS A 1 98 ? -12.492 -7.027 -3.018 1.00 97.56 98 LYS A N 1
ATOM 815 C CA . LYS A 1 98 ? -11.618 -6.341 -3.969 1.00 97.56 98 LYS A CA 1
ATOM 816 C C . LYS A 1 98 ? -10.489 -7.214 -4.485 1.00 97.56 98 LYS A C 1
ATOM 818 O O . LYS A 1 98 ? -9.763 -6.734 -5.343 1.00 97.56 98 LYS A O 1
ATOM 823 N N . GLU A 1 99 ? -10.340 -8.454 -4.028 1.00 97.19 99 GLU A N 1
ATOM 824 C CA . GLU A 1 99 ? -9.288 -9.365 -4.485 1.00 97.19 99 GLU A CA 1
ATOM 825 C C . GLU A 1 99 ? -7.889 -8.730 -4.367 1.00 97.19 99 GLU A C 1
ATOM 827 O O . GLU A 1 99 ? -7.103 -8.757 -5.314 1.00 97.19 99 GLU A O 1
ATOM 832 N N . VAL A 1 100 ? -7.600 -8.066 -3.243 1.00 97.88 100 VAL A N 1
ATOM 833 C CA . VAL A 1 100 ? -6.254 -7.553 -2.928 1.00 97.88 100 VAL A CA 1
ATOM 834 C C . VAL A 1 100 ? -5.617 -8.410 -1.843 1.00 97.88 100 VAL A C 1
ATOM 836 O O . VAL A 1 100 ? -6.308 -8.941 -0.974 1.00 97.88 100 VAL A O 1
ATOM 839 N N . ASN A 1 101 ? -4.291 -8.524 -1.860 1.00 97.62 101 ASN A N 1
ATOM 840 C CA . ASN A 1 101 ? -3.573 -9.105 -0.729 1.00 97.62 101 ASN A CA 1
ATOM 841 C C . ASN A 1 101 ? -3.429 -8.035 0.353 1.00 97.62 101 ASN A C 1
ATOM 843 O O . ASN A 1 101 ? -3.282 -6.855 0.037 1.00 97.62 101 ASN A O 1
ATOM 847 N N . PHE A 1 102 ? -3.458 -8.421 1.625 1.00 98.12 102 PHE A N 1
ATOM 848 C CA . PHE A 1 102 ? -3.372 -7.453 2.712 1.00 98.12 102 PHE A CA 1
ATOM 849 C C . PHE A 1 102 ? -2.769 -8.040 3.986 1.00 98.12 102 PHE A C 1
ATOM 851 O O . PHE A 1 102 ? -2.848 -9.241 4.239 1.00 98.12 102 PHE A O 1
ATOM 858 N N . SER A 1 103 ? -2.231 -7.155 4.821 1.00 97.50 103 SER A N 1
ATOM 859 C CA . SER A 1 103 ? -1.864 -7.422 6.208 1.00 97.50 103 SER A CA 1
ATOM 860 C C . SER A 1 103 ? -2.491 -6.358 7.103 1.00 97.50 103 SER A C 1
ATOM 862 O O . SER A 1 103 ? -2.538 -5.182 6.746 1.00 97.50 103 SER A O 1
ATOM 864 N N . ILE A 1 104 ? -3.013 -6.766 8.258 1.00 96.69 104 ILE A N 1
ATOM 865 C CA . ILE A 1 104 ? -3.604 -5.855 9.243 1.00 96.69 104 ILE A CA 1
ATOM 866 C C . ILE A 1 104 ? -3.045 -6.223 10.610 1.00 96.69 104 ILE A C 1
ATOM 868 O O . ILE A 1 104 ? -3.409 -7.258 11.175 1.00 96.69 104 ILE A O 1
ATOM 872 N N . ASP A 1 105 ? -2.201 -5.347 11.141 1.00 94.31 105 ASP A N 1
ATOM 873 C CA . ASP A 1 105 ? -1.718 -5.395 12.514 1.00 94.31 105 ASP A CA 1
ATOM 874 C C . ASP A 1 105 ? -2.587 -4.458 13.359 1.00 94.31 105 ASP A C 1
ATOM 876 O O . ASP A 1 105 ? -2.377 -3.246 13.401 1.00 94.31 105 ASP A O 1
ATOM 880 N N . ILE A 1 106 ? -3.597 -5.030 14.019 1.00 89.50 106 ILE A N 1
ATOM 881 C CA . ILE A 1 106 ? -4.539 -4.279 14.864 1.00 89.50 106 ILE A CA 1
ATOM 882 C C . ILE A 1 106 ? -3.829 -3.713 16.106 1.00 89.50 106 ILE A C 1
ATOM 884 O O . ILE A 1 106 ? -4.226 -2.670 16.613 1.00 89.50 106 ILE A O 1
ATOM 888 N N . GLN A 1 107 ? -2.758 -4.356 16.589 1.00 88.81 107 GLN A N 1
ATOM 889 C CA . GLN A 1 107 ? -2.026 -3.881 17.768 1.00 88.81 107 GLN A CA 1
ATOM 890 C C . GLN A 1 107 ? -1.224 -2.621 17.445 1.00 88.81 107 GLN A C 1
ATOM 892 O O . GLN A 1 107 ? -1.210 -1.675 18.230 1.00 88.81 107 GLN A O 1
ATOM 897 N N . LYS A 1 108 ? -0.579 -2.594 16.275 1.00 91.19 108 LYS A N 1
ATOM 898 C CA . LYS A 1 108 ? 0.188 -1.432 15.798 1.00 91.19 108 LYS A CA 1
ATOM 899 C C . LYS A 1 108 ? -0.646 -0.444 14.990 1.00 91.19 108 LYS A C 1
ATOM 901 O O . LYS A 1 108 ? -0.145 0.626 14.654 1.00 91.19 108 LYS A O 1
ATOM 906 N N . MET A 1 109 ? -1.899 -0.785 14.691 1.00 91.06 109 MET A N 1
ATOM 907 C CA . MET A 1 109 ? -2.810 0.004 13.859 1.00 91.06 109 MET A CA 1
ATOM 908 C C . MET A 1 109 ? -2.221 0.279 12.466 1.00 91.06 109 MET A C 1
ATOM 910 O O . MET A 1 109 ? -2.317 1.388 11.936 1.00 91.06 109 MET A O 1
ATOM 914 N N . ILE A 1 110 ? -1.580 -0.745 11.895 1.00 94.94 110 ILE A N 1
ATOM 915 C CA . ILE A 1 110 ? -0.946 -0.707 10.575 1.00 94.94 110 ILE A CA 1
ATOM 916 C C . ILE A 1 110 ? -1.743 -1.586 9.620 1.00 94.94 110 ILE A C 1
ATOM 918 O O . ILE A 1 110 ? -2.063 -2.735 9.931 1.00 94.94 110 ILE A O 1
ATOM 922 N N . ILE A 1 111 ? -2.025 -1.041 8.441 1.00 97.25 111 ILE A N 1
ATOM 923 C CA . ILE A 1 111 ? -2.646 -1.760 7.335 1.00 97.25 111 ILE A CA 1
ATOM 924 C C . ILE A 1 111 ? -1.706 -1.692 6.133 1.00 97.25 111 ILE A C 1
ATOM 926 O O . ILE A 1 111 ? -1.165 -0.636 5.796 1.00 97.25 111 ILE A O 1
ATOM 930 N N . GLU A 1 112 ? -1.531 -2.834 5.482 1.00 98.06 112 GLU A N 1
ATOM 931 C CA . GLU A 1 112 ? -0.773 -2.981 4.246 1.00 98.06 112 GLU A CA 1
ATOM 932 C C . GLU A 1 112 ? -1.662 -3.623 3.191 1.00 98.06 112 GLU A C 1
ATOM 934 O O . GLU A 1 112 ? -2.358 -4.600 3.469 1.00 98.06 112 GLU A O 1
ATOM 939 N N . ILE A 1 113 ? -1.659 -3.053 1.990 1.00 98.50 113 ILE A N 1
ATOM 940 C CA . ILE A 1 113 ? -2.432 -3.528 0.843 1.00 98.50 113 ILE A CA 1
ATOM 941 C C . ILE A 1 113 ? -1.452 -3.746 -0.300 1.00 98.50 113 ILE A C 1
ATOM 943 O O . ILE A 1 113 ? -0.653 -2.857 -0.605 1.00 98.50 113 ILE A O 1
ATOM 947 N N . HIS A 1 114 ? -1.537 -4.912 -0.933 1.00 97.06 114 HIS A N 1
ATOM 948 C CA . HIS A 1 114 ? -0.612 -5.342 -1.967 1.00 97.06 114 HIS A CA 1
ATOM 949 C C . HIS A 1 114 ? -1.344 -5.834 -3.214 1.00 97.06 114 HIS A C 1
ATOM 951 O O . HIS A 1 114 ? -2.219 -6.706 -3.172 1.00 97.06 114 HIS A O 1
ATOM 957 N N . GLU A 1 115 ? -0.870 -5.346 -4.347 1.00 98.00 115 GLU A N 1
ATOM 958 C CA . GLU A 1 115 ? -1.064 -5.942 -5.658 1.00 98.00 115 GLU A CA 1
ATOM 959 C C . GLU A 1 115 ? 0.278 -6.466 -6.151 1.00 98.00 115 GLU A C 1
ATOM 961 O O . GLU A 1 115 ? 1.335 -5.951 -5.789 1.00 98.00 115 GLU A O 1
ATOM 966 N N . HIS A 1 116 ? 0.246 -7.480 -7.004 1.00 95.19 116 HIS A N 1
ATOM 967 C CA . HIS A 1 116 ? 1.441 -7.917 -7.708 1.00 95.19 116 HIS A CA 1
ATOM 968 C C . HIS A 1 116 ? 1.119 -8.240 -9.161 1.00 95.19 116 HIS A C 1
ATOM 970 O O . HIS A 1 116 ? -0.044 -8.406 -9.556 1.00 95.19 116 HIS A O 1
ATOM 976 N N . PHE A 1 117 ? 2.156 -8.283 -9.982 1.00 94.12 117 PHE A N 1
ATOM 977 C CA . PHE A 1 117 ? 2.059 -8.729 -11.361 1.00 94.12 117 PHE A CA 1
ATOM 978 C C . PHE A 1 117 ? 3.359 -9.393 -11.802 1.00 94.12 117 PHE A C 1
ATOM 980 O O . PHE A 1 117 ? 4.431 -9.132 -11.257 1.00 94.12 117 PHE A O 1
ATOM 987 N N . TYR A 1 118 ? 3.242 -10.249 -12.810 1.00 91.25 118 TYR A N 1
ATOM 988 C CA . TYR A 1 118 ? 4.366 -10.933 -13.430 1.00 91.25 118 TYR A CA 1
ATOM 989 C C . TYR A 1 118 ? 4.719 -10.211 -14.736 1.00 91.25 118 TYR A C 1
ATOM 991 O O . TYR A 1 118 ? 3.849 -10.098 -15.606 1.00 91.25 118 TYR A O 1
ATOM 999 N N . PRO A 1 119 ? 5.949 -9.694 -14.886 1.00 87.06 119 PRO A N 1
ATOM 1000 C CA . PRO A 1 119 ? 6.428 -9.146 -16.151 1.00 87.06 119 PRO A CA 1
ATOM 1001 C C . PRO A 1 119 ? 6.430 -10.206 -17.258 1.00 87.06 119 PRO A C 1
ATOM 1003 O O . PRO A 1 119 ? 6.560 -11.404 -16.987 1.00 87.06 119 PRO A O 1
ATOM 1006 N N . GLN A 1 120 ? 6.307 -9.774 -18.515 1.00 84.06 120 GLN A N 1
ATOM 1007 C CA . GLN A 1 120 ? 6.458 -10.679 -19.655 1.00 84.06 120 GLN A CA 1
ATOM 1008 C C . GLN A 1 120 ? 7.913 -11.159 -19.797 1.00 84.06 120 GLN A C 1
ATOM 1010 O O . GLN A 1 120 ? 8.830 -10.621 -19.175 1.00 84.06 120 GLN A O 1
ATOM 1015 N N . LYS A 1 121 ? 8.137 -12.202 -20.611 1.00 75.19 121 LYS A N 1
ATOM 1016 C CA . LYS A 1 121 ? 9.463 -12.834 -20.772 1.00 75.19 121 LYS A CA 1
ATOM 1017 C C . LYS A 1 121 ? 10.544 -11.874 -21.281 1.00 75.19 121 LYS A C 1
ATOM 1019 O O . LYS A 1 121 ? 11.716 -12.101 -21.014 1.00 75.19 121 LYS A O 1
ATOM 1024 N N . ASP A 1 122 ? 10.160 -10.837 -22.011 1.00 79.19 122 ASP A N 1
ATOM 1025 C CA . ASP A 1 122 ? 11.022 -9.771 -22.531 1.00 79.19 122 ASP A CA 1
ATOM 1026 C C . ASP A 1 122 ? 11.194 -8.594 -21.550 1.00 79.19 122 ASP A C 1
ATOM 1028 O O . ASP A 1 122 ? 11.898 -7.634 -21.852 1.00 79.19 122 ASP A O 1
ATOM 1032 N N . GLY A 1 123 ? 10.576 -8.663 -20.367 1.00 76.50 123 GLY A N 1
ATOM 1033 C CA . GLY A 1 123 ? 10.544 -7.574 -19.395 1.00 76.50 123 GLY A CA 1
ATOM 1034 C C . GLY A 1 123 ? 9.482 -6.513 -19.689 1.00 76.50 123 GLY A C 1
ATOM 1035 O O . GLY A 1 123 ? 9.414 -5.524 -18.959 1.00 76.50 123 GLY A O 1
ATOM 1036 N N . TYR A 1 124 ? 8.635 -6.706 -20.708 1.00 84.81 124 TYR A N 1
ATOM 1037 C CA . TYR A 1 124 ? 7.563 -5.772 -21.024 1.00 84.81 124 TYR A CA 1
ATOM 1038 C C . TYR A 1 124 ? 6.490 -5.758 -19.930 1.00 84.81 124 TYR A C 1
ATOM 1040 O O . TYR A 1 124 ? 6.007 -6.796 -19.458 1.00 84.81 124 TYR A O 1
ATOM 1048 N N . ILE A 1 125 ? 6.091 -4.545 -19.547 1.00 89.50 125 ILE A N 1
ATOM 1049 C CA . ILE A 1 125 ? 4.993 -4.263 -18.626 1.00 89.50 125 ILE A CA 1
ATOM 1050 C C . ILE A 1 125 ? 4.139 -3.192 -19.283 1.00 89.50 125 ILE A C 1
ATOM 1052 O O . ILE A 1 125 ? 4.617 -2.102 -19.571 1.00 89.50 125 ILE A O 1
ATOM 1056 N N . ALA A 1 126 ? 2.859 -3.474 -19.500 1.00 92.00 126 ALA A N 1
ATOM 1057 C CA . ALA A 1 126 ? 1.952 -2.468 -20.030 1.00 92.00 126 ALA A CA 1
ATOM 1058 C C . ALA A 1 126 ? 1.626 -1.414 -18.954 1.00 92.00 126 ALA A C 1
ATOM 1060 O O . ALA A 1 126 ? 1.149 -1.755 -17.865 1.00 92.00 126 ALA A O 1
ATOM 1061 N N . LYS A 1 127 ? 1.815 -0.128 -19.289 1.00 95.19 127 LYS A N 1
ATOM 1062 C CA . LYS A 1 127 ? 1.561 1.023 -18.399 1.00 95.19 127 LYS A CA 1
ATOM 1063 C C . LYS A 1 127 ? 0.158 0.994 -17.785 1.00 95.19 127 LYS A C 1
ATOM 1065 O O . LYS A 1 127 ? 0.005 1.026 -16.568 1.00 95.19 127 LYS A O 1
ATOM 1070 N N . ASN A 1 128 ? -0.879 0.853 -18.613 1.00 96.25 128 ASN A N 1
ATOM 1071 C CA . ASN A 1 128 ? -2.273 0.920 -18.156 1.00 96.25 128 ASN A CA 1
ATOM 1072 C C . ASN A 1 128 ? -2.633 -0.155 -17.108 1.00 96.25 128 ASN A C 1
ATOM 1074 O O . ASN A 1 128 ? -3.158 0.204 -16.053 1.00 96.25 128 ASN A O 1
ATOM 1078 N N . PRO A 1 129 ? -2.362 -1.458 -17.325 1.00 95.44 129 PRO A N 1
ATOM 1079 C CA . PRO A 1 129 ? -2.545 -2.473 -16.288 1.00 95.44 129 PRO A CA 1
ATOM 1080 C C . PRO A 1 129 ? -1.778 -2.197 -14.989 1.00 95.44 129 PRO A C 1
ATOM 1082 O O . PRO A 1 129 ? -2.330 -2.425 -13.912 1.00 95.44 129 PRO A O 1
ATOM 1085 N N . MET A 1 130 ? -0.547 -1.679 -15.072 1.00 96.44 130 MET A N 1
ATOM 1086 C CA . MET A 1 130 ? 0.236 -1.308 -13.889 1.00 96.44 130 MET A CA 1
ATOM 1087 C C . MET A 1 130 ? -0.467 -0.204 -13.087 1.00 96.44 130 MET A C 1
ATOM 1089 O O . MET A 1 130 ? -0.701 -0.361 -11.889 1.00 96.44 130 MET A O 1
ATOM 1093 N N . PHE A 1 131 ? -0.890 0.877 -13.746 1.00 97.38 131 PHE A N 1
ATOM 1094 C CA . PHE A 1 131 ? -1.590 1.978 -13.080 1.00 97.38 131 PHE A CA 1
ATOM 1095 C C . PHE A 1 131 ? -2.964 1.585 -12.539 1.00 97.38 131 PHE A C 1
ATOM 1097 O O . PHE A 1 131 ? -3.340 2.040 -11.461 1.00 97.38 131 PHE A O 1
ATOM 1104 N N . LYS A 1 132 ? -3.689 0.674 -13.201 1.00 97.50 132 LYS A N 1
ATOM 1105 C CA . LYS A 1 132 ? -4.933 0.112 -12.647 1.00 97.50 132 LYS A CA 1
ATOM 1106 C C . LYS A 1 132 ? -4.699 -0.596 -11.310 1.00 97.50 132 LYS A C 1
ATOM 1108 O O . LYS A 1 132 ? -5.533 -0.485 -10.416 1.00 97.50 132 LYS A O 1
ATOM 1113 N N . LYS A 1 133 ? -3.567 -1.289 -11.144 1.00 97.94 133 LYS A N 1
ATOM 1114 C CA . LYS A 1 133 ? -3.188 -1.924 -9.868 1.00 97.94 133 LYS A CA 1
ATOM 1115 C C . LYS A 1 133 ? -2.821 -0.892 -8.799 1.00 97.94 133 LYS A C 1
ATOM 1117 O O . LYS A 1 133 ? -3.289 -1.014 -7.671 1.00 97.94 133 LYS A O 1
ATOM 1122 N N . ILE A 1 134 ? -2.075 0.156 -9.164 1.00 98.06 134 ILE A N 1
ATOM 1123 C CA . ILE A 1 134 ? -1.794 1.301 -8.275 1.00 98.06 134 ILE A CA 1
ATOM 1124 C C . ILE A 1 134 ? -3.105 1.921 -7.773 1.00 98.06 134 ILE A C 1
ATOM 1126 O O . ILE A 1 134 ? -3.331 2.024 -6.568 1.00 98.06 134 ILE A O 1
ATOM 1130 N N . GLN A 1 135 ? -4.004 2.256 -8.698 1.00 97.31 135 GLN A N 1
ATOM 1131 C CA . GLN A 1 135 ? -5.309 2.836 -8.401 1.00 97.31 135 GLN A CA 1
ATOM 1132 C C . GLN A 1 135 ? -6.157 1.917 -7.513 1.00 97.31 135 GLN A C 1
ATOM 1134 O O . GLN A 1 135 ? -6.793 2.390 -6.575 1.00 97.31 135 GLN A O 1
ATOM 1139 N N . LYS A 1 136 ? -6.138 0.602 -7.762 1.00 98.12 136 LYS A N 1
ATOM 1140 C CA . LYS A 1 136 ? -6.846 -0.392 -6.947 1.00 98.12 136 LYS A CA 1
ATOM 1141 C C . LYS A 1 136 ? -6.353 -0.400 -5.497 1.00 98.12 136 LYS A C 1
ATOM 1143 O O . LYS A 1 136 ? -7.183 -0.318 -4.592 1.00 98.12 136 LYS A O 1
ATOM 1148 N N . CYS A 1 137 ? -5.037 -0.433 -5.267 1.00 98.19 137 CYS A N 1
ATOM 1149 C CA . CYS A 1 137 ? -4.461 -0.329 -3.921 1.00 98.19 137 CYS A CA 1
ATOM 1150 C C . CYS A 1 137 ? -4.858 0.987 -3.238 1.00 98.19 137 CYS A C 1
ATOM 1152 O O . CYS A 1 137 ? -5.304 0.976 -2.090 1.00 98.19 137 CYS A O 1
ATOM 1154 N N . PHE A 1 138 ? -4.765 2.111 -3.954 1.00 97.38 138 PHE A N 1
ATOM 1155 C CA . PHE A 1 138 ? -5.146 3.421 -3.429 1.00 97.38 138 PHE A CA 1
ATOM 1156 C C . PHE A 1 138 ? -6.637 3.503 -3.066 1.00 97.38 138 PHE A C 1
ATOM 1158 O O . PHE A 1 138 ? -6.989 3.960 -1.983 1.00 97.38 138 PHE A O 1
ATOM 1165 N N . TYR A 1 139 ? -7.537 3.009 -3.914 1.00 97.12 139 TYR A N 1
ATOM 1166 C CA . TYR A 1 139 ? -8.969 2.982 -3.602 1.00 97.12 139 TYR A CA 1
ATOM 1167 C C . TYR A 1 139 ? -9.292 2.078 -2.427 1.00 97.12 139 TYR A C 1
ATOM 1169 O O . TYR A 1 139 ? -10.156 2.421 -1.619 1.00 97.12 139 TYR A O 1
ATOM 1177 N N . CYS A 1 140 ? -8.565 0.970 -2.283 1.00 98.06 140 CYS A N 1
ATOM 1178 C CA . CYS A 1 140 ? -8.713 0.133 -1.108 1.00 98.06 140 CYS A CA 1
ATOM 1179 C C . CYS A 1 140 ? -8.289 0.876 0.166 1.00 98.06 140 CYS A C 1
ATOM 1181 O O . CYS A 1 140 ? -9.006 0.836 1.166 1.00 98.06 140 CYS A O 1
ATOM 1183 N N . TYR A 1 141 ? -7.185 1.623 0.107 1.00 97.12 141 TYR A N 1
ATOM 1184 C CA . TYR A 1 141 ? -6.764 2.518 1.182 1.00 97.12 141 TYR A CA 1
ATOM 1185 C C . TYR A 1 141 ? -7.858 3.538 1.532 1.00 97.12 141 TYR A C 1
ATOM 1187 O O . TYR A 1 141 ? -8.276 3.598 2.690 1.00 97.12 141 TYR A O 1
ATOM 1195 N N . ILE A 1 142 ? -8.382 4.284 0.556 1.00 95.50 142 ILE A N 1
ATOM 1196 C CA . ILE A 1 142 ? -9.410 5.308 0.800 1.00 95.50 142 ILE A C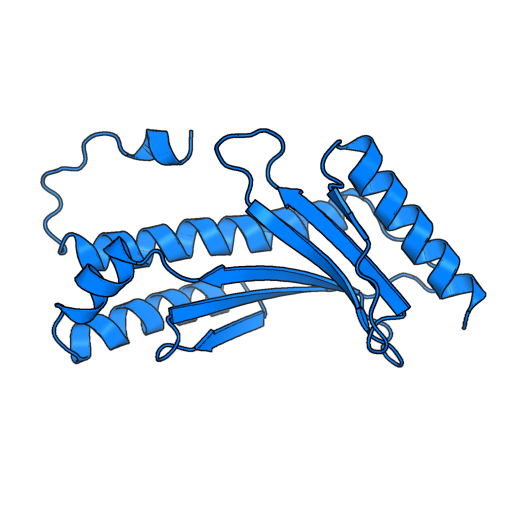A 1
ATOM 1197 C C . ILE A 1 142 ? -10.652 4.691 1.436 1.00 95.50 142 ILE A C 1
ATOM 1199 O O . ILE A 1 142 ? -11.108 5.145 2.483 1.00 95.50 142 ILE A O 1
ATOM 1203 N N . TYR A 1 143 ? -11.166 3.611 0.853 1.00 96.44 143 TYR A N 1
ATOM 1204 C CA . TYR A 1 143 ? -12.391 2.991 1.339 1.00 96.44 143 TYR A CA 1
ATOM 1205 C C . TYR A 1 143 ? -12.217 2.373 2.731 1.00 96.44 143 TYR A C 1
ATOM 1207 O O . TYR A 1 143 ? -13.115 2.463 3.563 1.00 96.44 143 TYR A O 1
ATOM 1215 N N . SER A 1 144 ? -11.048 1.801 3.033 1.00 96.06 144 SER A N 1
ATOM 1216 C CA . SER A 1 144 ? -10.764 1.315 4.388 1.00 96.06 144 SER A CA 1
ATOM 1217 C C . SER A 1 144 ? -10.765 2.446 5.420 1.00 96.06 144 SER A C 1
ATOM 1219 O O . SER A 1 144 ? -11.287 2.264 6.516 1.00 96.06 144 SER A O 1
ATOM 1221 N N . ASN A 1 145 ? -10.271 3.636 5.061 1.00 93.50 145 ASN A N 1
ATOM 1222 C CA . ASN A 1 145 ? -10.358 4.809 5.929 1.00 93.50 145 ASN A CA 1
ATOM 1223 C C . ASN A 1 145 ? -11.810 5.255 6.139 1.00 93.50 145 ASN A C 1
ATOM 1225 O O . ASN A 1 145 ? -12.147 5.617 7.262 1.00 93.50 145 ASN A O 1
ATOM 1229 N N . LEU A 1 146 ? -12.666 5.177 5.112 1.00 93.38 146 LEU A N 1
ATOM 1230 C CA . LEU A 1 146 ? -14.100 5.468 5.242 1.00 93.38 146 LEU A CA 1
ATOM 1231 C C . LEU A 1 146 ? -14.787 4.506 6.217 1.00 93.38 146 LEU A C 1
ATOM 1233 O O . LEU A 1 146 ? -15.452 4.963 7.139 1.00 93.38 146 LEU A O 1
ATOM 1237 N N . ILE A 1 147 ? -14.556 3.194 6.080 1.00 94.69 147 ILE A N 1
ATOM 1238 C CA . ILE A 1 147 ? -15.102 2.194 7.013 1.00 94.69 147 ILE A CA 1
ATOM 1239 C C . ILE A 1 147 ? -14.681 2.531 8.448 1.00 94.69 147 ILE A C 1
ATOM 1241 O O . ILE A 1 147 ? -15.513 2.601 9.347 1.00 94.69 147 ILE A O 1
ATOM 1245 N N . LEU A 1 148 ? -13.388 2.764 8.686 1.00 93.50 148 LEU A N 1
ATOM 1246 C CA . LEU A 1 148 ? -12.893 3.051 10.035 1.00 93.50 148 LEU A CA 1
ATOM 1247 C C . LEU A 1 148 ? -13.477 4.353 10.604 1.00 93.50 148 LEU A C 1
ATOM 1249 O O . LEU A 1 148 ? -13.778 4.418 11.796 1.00 93.50 148 LEU A O 1
ATOM 1253 N N . GLU A 1 149 ? -13.656 5.373 9.765 1.00 90.31 149 GLU A N 1
ATOM 1254 C CA . GLU A 1 149 ? -14.263 6.650 10.141 1.00 90.31 149 GLU A CA 1
ATOM 1255 C C . GLU A 1 149 ? -15.735 6.490 10.553 1.00 90.31 149 GLU A C 1
ATOM 1257 O O . GLU A 1 149 ? -16.144 7.033 11.579 1.00 90.31 149 GLU A O 1
ATOM 1262 N N . GLU A 1 150 ? -16.517 5.693 9.819 1.00 90.94 150 GLU A N 1
ATOM 1263 C CA . GLU A 1 150 ? -17.916 5.387 10.157 1.00 90.94 150 GLU A CA 1
ATOM 1264 C C . GLU A 1 150 ? -18.041 4.746 11.544 1.00 90.94 150 GLU A C 1
ATOM 1266 O O . GLU A 1 150 ? -18.930 5.090 12.324 1.00 90.94 150 GLU A O 1
ATOM 1271 N N . TYR A 1 151 ? -17.119 3.844 11.888 1.00 91.69 151 TYR A N 1
ATOM 1272 C CA . TYR A 1 151 ? -17.078 3.256 13.224 1.00 91.69 151 TYR A CA 1
ATOM 1273 C C . TYR A 1 151 ? -16.708 4.282 14.300 1.00 91.69 151 TYR A C 1
ATOM 1275 O O . TYR A 1 151 ? -17.298 4.259 15.379 1.00 91.69 151 TYR A O 1
ATOM 1283 N N . CYS A 1 152 ? -15.781 5.200 14.016 1.00 88.00 152 CYS A N 1
ATOM 1284 C CA . CYS A 1 152 ? -15.372 6.241 14.964 1.00 88.00 152 CYS A CA 1
ATOM 1285 C C . CYS A 1 152 ? -16.472 7.275 15.242 1.00 88.00 152 CYS A C 1
ATOM 1287 O O . CYS A 1 152 ? -16.569 7.767 16.363 1.00 88.00 152 CYS A O 1
ATOM 1289 N N . ARG A 1 153 ? -17.297 7.608 14.241 1.00 82.44 153 ARG A N 1
ATOM 1290 C CA . ARG A 1 153 ? -18.397 8.583 14.368 1.00 82.44 153 ARG A CA 1
ATOM 1291 C C . ARG A 1 153 ? -19.669 7.994 14.983 1.00 82.44 153 ARG A C 1
ATOM 1293 O O . ARG A 1 153 ? -20.543 8.743 15.411 1.00 82.44 153 ARG A O 1
ATOM 1300 N N . GLY A 1 154 ? -19.773 6.666 15.042 1.00 68.69 154 GLY A N 1
ATOM 1301 C CA . GLY A 1 154 ? -21.025 5.973 15.329 1.00 68.69 154 GLY A CA 1
ATOM 1302 C C . GLY A 1 154 ? -21.947 5.949 14.104 1.00 68.69 154 GLY A C 1
ATOM 1303 O O . GLY A 1 154 ? -21.858 6.784 13.209 1.00 68.69 154 GLY A O 1
ATOM 1304 N N . LYS A 1 155 ? -22.864 4.976 14.044 1.00 55.31 155 LYS A N 1
ATOM 1305 C CA . LYS A 1 155 ? -23.768 4.762 12.893 1.00 55.31 155 LYS A CA 1
ATOM 1306 C C . LYS A 1 155 ? -24.882 5.815 12.736 1.00 55.31 155 LYS A C 1
ATOM 1308 O O . LYS A 1 155 ? -25.819 5.586 11.973 1.00 55.31 155 LYS A O 1
ATOM 1313 N N . ASP A 1 156 ? -24.821 6.942 13.443 1.00 48.62 156 ASP A N 1
ATOM 1314 C CA . ASP A 1 156 ? -25.866 7.964 13.383 1.00 48.62 156 ASP A CA 1
ATOM 1315 C C . ASP A 1 156 ? -25.708 8.828 12.124 1.00 48.62 156 ASP A C 1
ATOM 1317 O O . ASP A 1 156 ? -24.994 9.827 12.072 1.00 48.62 156 ASP A O 1
ATOM 1321 N N . SER A 1 157 ? -26.439 8.432 11.084 1.00 47.69 157 SER A N 1
ATOM 1322 C CA . SER A 1 157 ? -26.472 9.002 9.733 1.00 47.69 157 SER A CA 1
ATOM 1323 C C . SER A 1 157 ? -27.066 10.420 9.626 1.00 47.69 157 SER A C 1
ATOM 1325 O O . SER A 1 157 ? -27.571 10.795 8.568 1.00 47.69 157 SER A O 1
ATOM 1327 N N . LYS A 1 158 ? -27.061 11.224 10.699 1.00 42.94 158 LYS A N 1
ATOM 1328 C CA . LYS A 1 158 ? -27.685 12.564 10.723 1.00 42.94 158 LYS A CA 1
ATOM 1329 C C . LYS A 1 158 ? -26.727 13.732 10.472 1.00 42.94 158 LYS A C 1
ATOM 1331 O O . LYS A 1 158 ? -27.195 14.860 10.349 1.00 42.94 158 LYS A O 1
ATOM 1336 N N . SER A 1 159 ? -25.428 13.489 10.306 1.00 40.47 159 SER A N 1
ATOM 1337 C CA . SER A 1 159 ? -24.468 14.515 9.868 1.00 40.47 159 SER A CA 1
ATOM 1338 C C . SER A 1 159 ? -23.736 14.115 8.587 1.00 40.47 159 SER A C 1
ATOM 1340 O O . SER A 1 159 ? -22.514 14.223 8.495 1.00 40.47 159 SER A O 1
ATOM 1342 N N . TYR A 1 160 ? -24.481 13.672 7.572 1.00 45.09 160 TYR A N 1
ATOM 1343 C CA . TYR A 1 160 ? -23.977 13.628 6.197 1.00 45.09 160 TYR A CA 1
ATOM 1344 C C . TYR A 1 160 ? -23.851 15.075 5.673 1.00 45.09 160 TYR A C 1
ATOM 1346 O O . TYR A 1 160 ? -24.631 15.526 4.842 1.00 45.09 160 TYR A O 1
ATOM 1354 N N . ARG A 1 161 ? -22.932 15.854 6.255 1.00 41.09 161 ARG A N 1
ATOM 1355 C CA . ARG A 1 161 ? -22.476 17.143 5.727 1.00 41.09 161 ARG A CA 1
ATOM 1356 C C . ARG A 1 161 ? -21.029 16.967 5.278 1.00 41.09 161 ARG A C 1
ATOM 1358 O O . ARG A 1 161 ? -20.124 16.958 6.098 1.00 41.09 161 ARG A O 1
ATOM 1365 N N . ASP A 1 162 ? -20.879 16.764 3.973 1.00 42.25 162 ASP A N 1
ATOM 1366 C CA . ASP A 1 162 ? -19.789 17.271 3.131 1.00 42.25 162 ASP A CA 1
ATOM 1367 C C . ASP A 1 162 ? -18.321 17.009 3.518 1.00 42.25 162 ASP A C 1
ATOM 1369 O O . ASP A 1 162 ? -17.455 17.834 3.245 1.00 42.25 162 ASP A O 1
ATOM 1373 N N . ASP A 1 163 ? -17.980 15.815 4.008 1.00 40.78 163 ASP A N 1
ATOM 1374 C CA . ASP A 1 163 ? -16.568 15.379 4.078 1.00 40.78 163 ASP A CA 1
ATOM 1375 C C . ASP A 1 163 ? -16.073 14.675 2.801 1.00 40.78 163 ASP A C 1
ATOM 1377 O O . ASP A 1 163 ? -14.961 14.144 2.759 1.00 40.78 163 ASP A O 1
ATOM 1381 N N . PHE A 1 164 ? -16.834 14.730 1.701 1.00 42.34 164 PHE A N 1
ATOM 1382 C CA . PHE A 1 164 ? -16.268 14.413 0.383 1.00 42.34 164 PHE A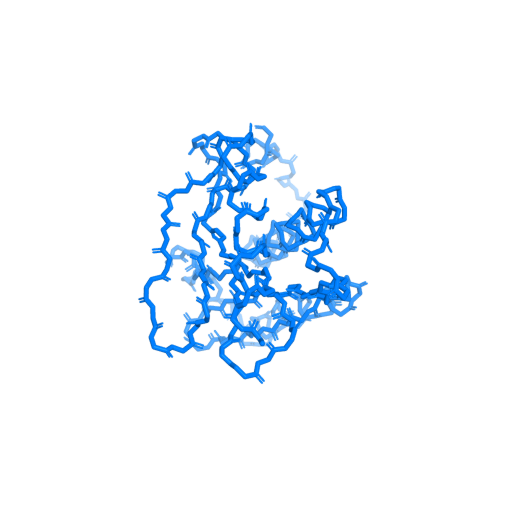 CA 1
ATOM 1383 C C . PHE A 1 164 ? -15.103 15.352 0.026 1.00 42.34 164 PHE A C 1
ATOM 1385 O O . PHE A 1 164 ? -14.247 14.972 -0.767 1.00 42.34 164 PHE A O 1
ATOM 1392 N N . HIS A 1 165 ? -14.992 16.513 0.681 1.00 43.66 165 HIS A N 1
ATOM 1393 C CA . HIS A 1 165 ? -13.878 17.449 0.528 1.00 43.66 165 HIS A CA 1
ATOM 1394 C C . HIS A 1 165 ? -12.537 16.979 1.109 1.00 43.66 165 HIS A C 1
ATOM 1396 O O . HIS A 1 165 ? -11.503 17.547 0.764 1.00 43.66 165 HIS A O 1
ATOM 1402 N N . LEU A 1 166 ? -12.506 15.906 1.909 1.00 43.25 166 LEU A N 1
ATOM 1403 C CA . LEU A 1 166 ? -11.242 15.245 2.268 1.00 43.25 166 LEU A CA 1
ATOM 1404 C C . LEU A 1 166 ? -10.680 14.402 1.108 1.00 43.25 166 LEU A C 1
ATOM 1406 O O . LEU A 1 166 ? -9.508 14.023 1.125 1.00 43.25 166 LEU A O 1
ATOM 1410 N N . PHE A 1 167 ? -11.496 14.146 0.077 1.00 42.28 167 PHE A N 1
ATOM 1411 C CA . PHE A 1 167 ? -11.161 13.269 -1.043 1.00 42.28 167 PHE A CA 1
ATOM 1412 C C . PHE A 1 167 ? -11.436 13.872 -2.441 1.00 42.28 167 PHE A C 1
ATOM 1414 O O . PHE A 1 167 ? -10.988 13.273 -3.420 1.00 42.28 167 PHE A O 1
ATOM 1421 N N . SER A 1 168 ? -12.071 15.052 -2.562 1.00 34.31 168 SER A N 1
ATOM 1422 C CA . SER A 1 168 ? -12.385 15.780 -3.819 1.00 34.31 168 SER A CA 1
ATOM 1423 C C . SER A 1 168 ? -11.424 16.915 -4.154 1.00 34.31 168 SER A C 1
ATOM 1425 O O . SER A 1 168 ? -11.080 17.678 -3.229 1.00 34.31 168 SER A O 1
#